Protein AF-Q7VPI0-F1 (afdb_monomer_lite)

Foldseek 3Di:
DPPPPPPVQALVRLLVVLVVCVVVVVLVVSLVSLCSSLVRDPDPVSNVVSNVSSVVSVVVVVVVVVVVVCVPDPPPDD

Secondary structure (DSSP, 8-state):
----------HHHHHHHHHHHHHHT-HHHHHHHHHHHHHH-SSHHHHHHHHHHHHHHHHHHHHHHHHHTTTT------

Structure (mmCIF, N/CA/C/O backbone):
data_AF-Q7VPI0-F1
#
_entry.id   AF-Q7VPI0-F1
#
loop_
_atom_site.group_PDB
_atom_site.id
_atom_site.type_symbol
_atom_site.label_atom_id
_atom_site.label_alt_id
_atom_site.label_comp_id
_atom_site.label_asym_id
_atom_site.label_entity_id
_atom_site.label_seq_id
_atom_site.pdbx_PDB_ins_code
_atom_site.Cartn_x
_atom_site.Cartn_y
_atom_site.Cartn_z
_atom_site.occupancy
_atom_site.B_iso_or_equiv
_atom_site.auth_seq_id
_atom_site.auth_comp_id
_atom_site.auth_asym_id
_atom_site.auth_atom_id
_atom_site.pdbx_PDB_model_num
ATOM 1 N N . MET A 1 1 ? -28.111 8.473 -16.581 1.00 39.50 1 MET A N 1
ATOM 2 C CA . MET A 1 1 ? -27.285 9.118 -15.532 1.00 39.50 1 MET A CA 1
ATOM 3 C C . MET A 1 1 ? -26.757 8.048 -14.579 1.00 39.50 1 MET A C 1
ATOM 5 O O . MET A 1 1 ? -27.428 7.696 -13.616 1.00 39.50 1 MET A O 1
ATOM 9 N N . CYS A 1 2 ? -25.585 7.479 -14.861 1.00 47.41 2 CYS A N 1
ATOM 10 C CA . CYS A 1 2 ? -24.960 6.495 -13.978 1.00 47.41 2 CYS A CA 1
ATOM 11 C C . CYS A 1 2 ? -24.298 7.250 -12.822 1.00 47.41 2 CYS A C 1
ATOM 13 O O . CYS A 1 2 ? -23.228 7.827 -12.994 1.00 47.41 2 CYS A O 1
ATOM 15 N N . LYS A 1 3 ? -24.962 7.305 -11.661 1.00 47.53 3 LYS A N 1
ATOM 16 C CA . LYS A 1 3 ? -24.381 7.841 -10.423 1.00 47.53 3 LYS A CA 1
ATOM 17 C C . LYS A 1 3 ? -23.156 6.995 -10.073 1.00 47.53 3 LYS A C 1
ATOM 19 O O . LYS A 1 3 ? -23.279 5.936 -9.462 1.00 47.53 3 LYS A O 1
ATOM 24 N N . GLY A 1 4 ? -21.984 7.454 -10.509 1.00 48.88 4 GLY A N 1
ATOM 25 C CA . GLY A 1 4 ? -20.693 6.936 -10.088 1.00 48.88 4 GLY A CA 1
ATOM 26 C C . GLY A 1 4 ? -20.610 7.082 -8.580 1.00 48.88 4 GLY A C 1
ATOM 27 O O . GLY A 1 4 ? -20.384 8.174 -8.060 1.00 48.88 4 GLY A O 1
ATOM 28 N N . ARG A 1 5 ? -20.865 5.984 -7.865 1.00 48.34 5 ARG A N 1
ATOM 29 C CA . ARG A 1 5 ? -20.582 5.900 -6.440 1.00 48.34 5 ARG A CA 1
ATOM 30 C C . ARG A 1 5 ? -19.090 6.183 -6.304 1.00 48.34 5 ARG A C 1
ATOM 32 O O . ARG A 1 5 ? -18.276 5.353 -6.695 1.00 48.34 5 ARG A O 1
ATOM 39 N N . LYS A 1 6 ? -18.732 7.338 -5.739 1.00 50.41 6 LYS A N 1
ATOM 40 C CA . LYS A 1 6 ? -17.478 7.481 -4.994 1.00 50.41 6 LYS A CA 1
ATOM 41 C C . LYS A 1 6 ? -17.578 6.491 -3.832 1.00 50.41 6 LYS A C 1
ATOM 43 O O . LYS A 1 6 ? -17.948 6.862 -2.726 1.00 50.41 6 LYS A O 1
ATOM 48 N N . MET A 1 7 ? -17.365 5.204 -4.110 1.00 55.03 7 MET A N 1
ATOM 49 C CA . MET A 1 7 ? -17.025 4.243 -3.076 1.00 55.03 7 MET A CA 1
ATOM 50 C C . MET A 1 7 ? -15.671 4.717 -2.584 1.00 55.03 7 MET A C 1
ATOM 52 O O . MET A 1 7 ? -14.659 4.547 -3.262 1.00 55.03 7 MET A O 1
ATOM 56 N N . GLU A 1 8 ? -15.672 5.438 -1.46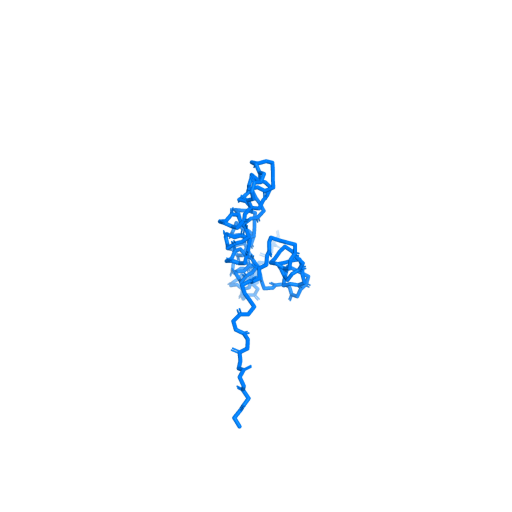6 1.00 62.91 8 GLU A N 1
ATOM 57 C CA . GLU A 1 8 ? -14.450 5.634 -0.711 1.00 62.91 8 GLU A CA 1
ATOM 58 C C . GLU A 1 8 ? -13.920 4.248 -0.375 1.00 62.91 8 GLU A C 1
ATOM 60 O O . GLU A 1 8 ? -14.422 3.588 0.535 1.00 62.91 8 GLU A O 1
ATOM 65 N N . MET A 1 9 ? -12.948 3.794 -1.166 1.00 76.50 9 MET A N 1
ATOM 66 C CA . MET A 1 9 ? -12.380 2.474 -0.985 1.00 76.50 9 MET A CA 1
ATOM 67 C C . MET A 1 9 ? -11.775 2.413 0.410 1.00 76.50 9 MET A C 1
ATOM 69 O O . MET A 1 9 ? -10.936 3.236 0.796 1.00 76.50 9 ME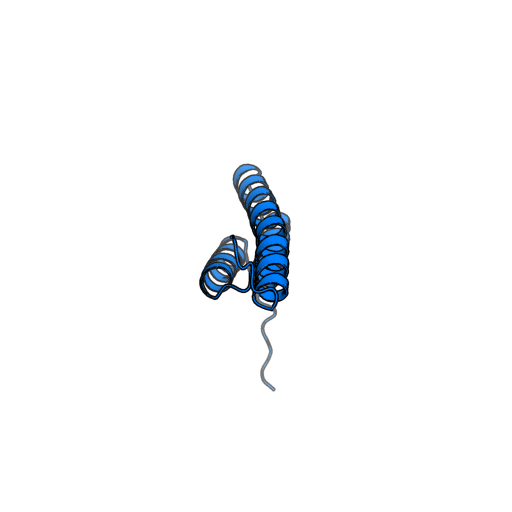T A O 1
ATOM 73 N N . ASN A 1 10 ? -12.254 1.459 1.194 1.00 88.12 10 ASN A N 1
ATOM 74 C CA . ASN A 1 10 ? -11.744 1.242 2.532 1.00 88.12 10 ASN A CA 1
ATOM 75 C C . ASN A 1 10 ? -10.356 0.580 2.458 1.00 88.12 10 ASN A C 1
ATOM 77 O O . ASN A 1 10 ? -9.907 0.125 1.406 1.00 88.12 10 ASN A O 1
ATOM 81 N N . TYR A 1 11 ? -9.654 0.507 3.592 1.00 90.25 11 TYR A N 1
ATOM 82 C CA . TYR A 1 11 ? -8.318 -0.102 3.647 1.00 90.25 11 TYR A CA 1
ATOM 83 C C . TYR A 1 11 ? -8.261 -1.500 3.006 1.00 90.25 11 TYR A C 1
ATOM 85 O O . TYR A 1 11 ? -7.271 -1.849 2.366 1.00 90.25 11 TYR A O 1
ATOM 93 N N . LYS A 1 12 ? -9.311 -2.314 3.175 1.00 90.06 12 LYS A N 1
ATOM 94 C CA . LYS A 1 12 ? -9.348 -3.695 2.680 1.00 90.06 12 LYS A CA 1
ATOM 95 C C . LYS A 1 12 ? -9.436 -3.733 1.154 1.00 90.06 12 LYS A C 1
ATOM 97 O O . LYS A 1 12 ? -8.737 -4.520 0.530 1.00 90.06 12 LYS A O 1
ATOM 102 N N . GLU A 1 13 ? -10.239 -2.855 0.567 1.00 92.12 13 GLU A N 1
ATOM 103 C CA . GLU A 1 13 ? -10.367 -2.722 -0.887 1.00 92.12 13 GLU A CA 1
ATOM 104 C C . GLU A 1 13 ? -9.079 -2.176 -1.507 1.00 92.12 13 GLU A C 1
ATOM 106 O O . GLU A 1 13 ? -8.565 -2.758 -2.458 1.00 92.12 13 GLU A O 1
ATOM 111 N N . LEU A 1 14 ? -8.494 -1.128 -0.916 1.00 91.94 14 LEU A N 1
ATOM 112 C CA . LEU A 1 14 ? -7.234 -0.552 -1.396 1.00 91.94 14 LEU A CA 1
ATOM 113 C C . LEU A 1 14 ? -6.067 -1.541 -1.287 1.00 91.94 14 LEU A C 1
ATOM 115 O O . LEU A 1 14 ? -5.277 -1.657 -2.215 1.00 91.94 14 LEU A O 1
ATOM 119 N N . SER A 1 15 ? -5.961 -2.281 -0.181 1.00 91.06 15 SER A N 1
ATOM 120 C CA . SER A 1 15 ? -4.914 -3.302 -0.020 1.00 91.06 15 SER A CA 1
ATOM 121 C C . SER A 1 15 ? -5.122 -4.521 -0.923 1.00 91.06 15 SER A C 1
ATOM 123 O O . SER A 1 15 ? -4.142 -5.122 -1.357 1.00 91.06 15 SER A O 1
ATOM 125 N N . GLY A 1 16 ? -6.372 -4.875 -1.241 1.00 93.50 16 GLY A N 1
ATOM 126 C CA . GLY A 1 16 ? -6.692 -5.874 -2.262 1.00 93.50 16 GLY A CA 1
ATOM 127 C C . GLY A 1 16 ? -6.229 -5.428 -3.647 1.00 93.50 16 GLY A C 1
ATOM 128 O O . GLY A 1 16 ? -5.421 -6.116 -4.267 1.00 93.50 16 GLY A O 1
ATOM 129 N N . LEU A 1 17 ? -6.647 -4.229 -4.067 1.00 92.69 17 LEU A N 1
ATOM 130 C CA . LEU A 1 17 ? -6.247 -3.637 -5.343 1.00 92.69 17 LEU A CA 1
ATOM 131 C C . LEU A 1 17 ? -4.723 -3.514 -5.455 1.00 92.69 17 LEU A C 1
ATOM 133 O O . LEU A 1 17 ? -4.144 -3.913 -6.458 1.00 92.69 17 LEU A O 1
ATOM 137 N N . ALA A 1 18 ? -4.050 -3.029 -4.409 1.00 91.62 18 ALA A N 1
ATOM 138 C CA . ALA A 1 18 ? -2.597 -2.896 -4.413 1.00 91.62 18 ALA A CA 1
ATOM 139 C C . ALA A 1 18 ? -1.896 -4.242 -4.659 1.00 91.62 18 ALA A C 1
ATOM 141 O O . ALA A 1 18 ? -0.936 -4.299 -5.419 1.00 91.62 18 ALA A O 1
ATOM 142 N N . ARG A 1 19 ? -2.396 -5.343 -4.080 1.00 93.31 19 ARG A N 1
ATOM 143 C CA . ARG A 1 19 ? -1.848 -6.692 -4.314 1.00 93.31 19 ARG A CA 1
ATOM 144 C C . ARG A 1 19 ? -2.083 -7.196 -5.735 1.00 93.31 19 ARG A C 1
ATOM 146 O O . ARG A 1 19 ? -1.231 -7.907 -6.261 1.00 93.31 19 ARG A O 1
ATOM 153 N N . GLU A 1 20 ? -3.224 -6.884 -6.338 1.00 92.75 20 GLU A N 1
ATOM 154 C CA . GLU A 1 20 ? -3.495 -7.236 -7.738 1.00 92.75 20 GLU A CA 1
ATOM 155 C C . GLU A 1 20 ? -2.546 -6.494 -8.676 1.00 92.75 20 GLU A C 1
ATOM 157 O O . GLU A 1 20 ? -1.937 -7.102 -9.552 1.00 92.75 20 GLU A O 1
ATOM 162 N N . VAL A 1 21 ? -2.343 -5.204 -8.419 1.00 90.12 21 VAL A N 1
ATOM 163 C CA . VAL A 1 21 ? -1.423 -4.360 -9.179 1.00 90.12 21 VAL A CA 1
ATOM 164 C C . VAL A 1 21 ? 0.035 -4.815 -8.994 1.00 90.12 21 VAL A C 1
ATOM 166 O O . VAL A 1 21 ? 0.770 -4.910 -9.974 1.00 90.12 21 VAL A O 1
ATOM 169 N N . GLU A 1 22 ? 0.446 -5.193 -7.775 1.00 89.31 22 GLU A N 1
ATOM 170 C CA . GLU A 1 22 ? 1.765 -5.805 -7.531 1.00 89.31 22 GLU A CA 1
ATOM 171 C C . GLU A 1 22 ? 1.975 -7.063 -8.383 1.00 89.31 22 GLU A C 1
ATOM 173 O O . GLU A 1 22 ? 3.049 -7.255 -8.948 1.00 89.31 22 GLU A O 1
ATOM 178 N N . ARG A 1 23 ? 0.951 -7.920 -8.488 1.00 87.75 23 ARG A N 1
ATOM 179 C CA . ARG A 1 23 ? 0.997 -9.142 -9.306 1.00 87.75 23 ARG A CA 1
ATOM 180 C C . ARG A 1 23 ? 1.023 -8.848 -10.802 1.00 87.75 23 ARG A C 1
ATOM 182 O O . ARG A 1 23 ? 1.646 -9.602 -11.539 1.00 87.75 23 ARG A O 1
ATOM 189 N N . ALA A 1 24 ? 0.373 -7.770 -11.235 1.00 88.44 24 ALA A N 1
ATOM 190 C CA . ALA A 1 24 ? 0.434 -7.293 -12.613 1.00 88.44 24 ALA A CA 1
ATOM 191 C C . ALA A 1 24 ? 1.812 -6.705 -12.979 1.00 88.44 24 ALA A C 1
ATOM 193 O O . ALA A 1 24 ? 2.081 -6.470 -14.153 1.00 88.44 24 ALA A O 1
ATOM 194 N N . GLY A 1 25 ? 2.689 -6.480 -11.993 1.00 85.56 25 GLY A N 1
ATOM 195 C CA . GLY A 1 25 ? 4.038 -5.952 -12.196 1.00 85.56 25 GLY A CA 1
ATOM 196 C C . GLY A 1 25 ? 4.109 -4.427 -12.280 1.00 85.56 25 GLY A C 1
ATOM 197 O O . GLY A 1 25 ? 5.201 -3.882 -12.437 1.00 85.56 25 GLY A O 1
ATOM 198 N N . ASP A 1 26 ? 2.986 -3.722 -12.121 1.00 87.44 26 ASP A N 1
ATOM 199 C CA . ASP A 1 26 ? 2.960 -2.258 -12.059 1.00 87.44 26 ASP A CA 1
ATOM 200 C C . ASP A 1 26 ? 3.271 -1.781 -10.634 1.00 87.44 26 ASP A C 1
ATOM 202 O O . ASP A 1 26 ? 2.416 -1.370 -9.848 1.00 87.44 26 ASP A O 1
ATOM 206 N N . LEU A 1 27 ? 4.546 -1.880 -10.267 1.00 87.81 27 LEU A N 1
ATOM 207 C CA . LEU A 1 27 ? 4.999 -1.546 -8.919 1.00 87.81 27 LEU A CA 1
ATOM 208 C C . LEU A 1 27 ? 4.860 -0.049 -8.595 1.00 87.81 27 LEU A C 1
ATOM 210 O O . LEU A 1 27 ? 4.655 0.300 -7.431 1.00 87.81 27 LEU A O 1
ATOM 214 N N . SER A 1 28 ? 4.915 0.827 -9.602 1.00 87.12 28 SER A N 1
ATOM 215 C CA . SER A 1 28 ? 4.707 2.270 -9.428 1.00 87.12 28 SER A CA 1
ATOM 216 C C . SER A 1 28 ? 3.272 2.560 -8.993 1.00 87.12 28 SER A C 1
ATOM 218 O O . SER A 1 28 ? 3.031 3.187 -7.952 1.00 87.12 28 SER A O 1
ATOM 220 N N . TYR A 1 29 ? 2.296 2.019 -9.728 1.00 89.38 29 TYR A N 1
ATOM 221 C CA . TYR A 1 29 ? 0.899 2.183 -9.360 1.00 89.38 29 TYR A CA 1
ATOM 222 C C . TYR A 1 29 ? 0.594 1.484 -8.031 1.00 89.38 29 TYR A C 1
ATOM 224 O O . TYR A 1 29 ? -0.060 2.085 -7.173 1.00 89.38 29 TYR A O 1
ATOM 232 N N . ALA A 1 30 ? 1.147 0.290 -7.787 1.00 92.25 30 ALA A N 1
ATOM 233 C CA . ALA A 1 30 ? 0.978 -0.427 -6.523 1.00 92.25 30 ALA A CA 1
ATOM 234 C C . ALA A 1 30 ? 1.436 0.401 -5.312 1.00 92.25 30 ALA A C 1
ATOM 236 O O . ALA A 1 30 ? 0.718 0.470 -4.311 1.00 92.25 30 ALA A O 1
ATOM 237 N N . ALA A 1 31 ? 2.583 1.082 -5.407 1.00 92.94 31 ALA A N 1
ATOM 238 C CA . ALA A 1 31 ? 3.069 1.971 -4.353 1.00 92.94 31 ALA A CA 1
ATOM 239 C C . ALA A 1 31 ? 2.065 3.087 -4.036 1.00 92.94 31 ALA A C 1
ATOM 241 O O . ALA A 1 31 ? 1.736 3.328 -2.870 1.00 92.94 31 ALA A O 1
ATOM 242 N N . SER A 1 32 ? 1.511 3.721 -5.073 1.00 92.56 32 SER A N 1
ATOM 243 C CA . SER A 1 32 ? 0.518 4.786 -4.908 1.00 92.56 32 SER A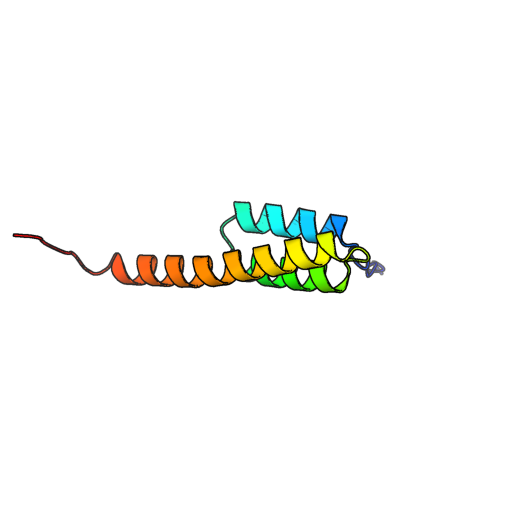 CA 1
ATOM 244 C C . SER A 1 32 ? -0.758 4.292 -4.210 1.00 92.56 32 SER A C 1
ATOM 246 O O . SER A 1 32 ? -1.335 4.997 -3.375 1.00 92.56 32 SER A O 1
ATOM 248 N N . VAL A 1 33 ? -1.191 3.062 -4.508 1.00 93.94 33 VAL A N 1
ATOM 249 C CA . VAL A 1 33 ? -2.379 2.455 -3.898 1.00 93.94 33 VAL A CA 1
ATOM 250 C C . VAL A 1 33 ? -2.097 2.064 -2.445 1.00 93.94 33 VAL A C 1
ATOM 252 O O . VAL A 1 33 ? -2.944 2.300 -1.580 1.00 93.94 33 VAL A O 1
ATOM 255 N N . TRP A 1 34 ? -0.897 1.568 -2.131 1.00 94.81 34 TRP A N 1
ATOM 256 C CA . TRP A 1 34 ? -0.483 1.308 -0.750 1.00 94.81 34 TRP A CA 1
ATOM 257 C C . TRP A 1 34 ? -0.413 2.578 0.105 1.00 94.81 34 TRP A C 1
ATOM 259 O O . TRP A 1 34 ? -0.880 2.558 1.244 1.00 94.81 34 TRP A O 1
ATOM 269 N N . HIS A 1 35 ? 0.068 3.702 -0.432 1.00 94.31 35 HIS A N 1
ATOM 270 C CA . HIS A 1 35 ? 0.034 4.990 0.280 1.00 94.31 35 HIS A CA 1
ATOM 271 C C . HIS A 1 35 ? -1.397 5.450 0.574 1.00 94.31 35 HIS A C 1
ATOM 273 O O . HIS A 1 35 ? -1.710 5.859 1.696 1.00 94.31 35 HIS A O 1
ATOM 279 N N . LYS A 1 36 ? -2.308 5.307 -0.397 1.00 93.19 36 LYS A N 1
ATOM 280 C CA . LYS A 1 36 ? -3.740 5.582 -0.185 1.00 93.19 36 LYS A CA 1
ATOM 281 C C . LYS A 1 36 ? -4.333 4.664 0.885 1.00 93.19 36 LYS A C 1
ATOM 283 O O . LYS A 1 36 ? -5.091 5.130 1.737 1.00 93.19 36 LYS A O 1
ATOM 288 N N . ALA A 1 37 ? -3.963 3.381 0.880 1.00 93.19 37 ALA A N 1
ATOM 289 C CA . ALA A 1 3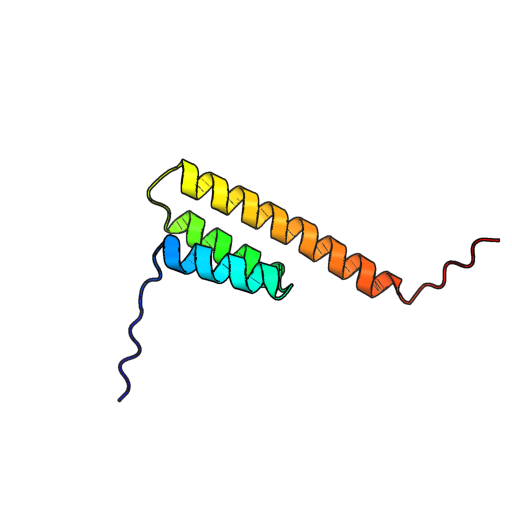7 ? -4.383 2.431 1.904 1.00 93.19 37 ALA A CA 1
ATOM 290 C C . ALA A 1 37 ? -3.886 2.866 3.290 1.00 93.19 37 ALA A C 1
ATOM 292 O O . ALA A 1 37 ? -4.678 2.914 4.228 1.00 93.19 37 ALA A O 1
ATOM 293 N N . ALA A 1 38 ? -2.619 3.265 3.421 1.00 94.06 38 ALA A N 1
ATOM 294 C CA . ALA A 1 38 ? -2.057 3.753 4.679 1.00 94.06 38 ALA A CA 1
ATOM 295 C C . ALA A 1 38 ? -2.844 4.946 5.249 1.00 94.06 38 ALA A C 1
ATOM 297 O O . ALA A 1 38 ? -3.130 4.969 6.444 1.00 94.06 38 ALA A O 1
ATOM 298 N N . GLY A 1 39 ? -3.266 5.888 4.398 1.00 92.31 39 GLY A N 1
ATOM 299 C CA . GLY A 1 39 ? -4.090 7.033 4.808 1.00 92.31 39 GLY A CA 1
ATOM 300 C C . GLY A 1 39 ? -5.503 6.663 5.283 1.00 92.31 39 GLY A C 1
ATOM 301 O O . GLY A 1 39 ? -6.100 7.391 6.071 1.00 92.31 39 GLY A O 1
ATOM 302 N N . LYS A 1 40 ? -6.041 5.520 4.842 1.00 91.25 40 LYS A N 1
ATOM 303 C CA . LYS A 1 40 ? -7.360 5.002 5.256 1.00 91.25 40 LYS A CA 1
ATOM 304 C C . LYS A 1 40 ? -7.272 3.962 6.384 1.00 91.25 40 LYS A C 1
ATOM 306 O O . LYS A 1 40 ? -8.303 3.483 6.867 1.00 91.25 40 LYS A O 1
ATOM 311 N N . ALA A 1 41 ? -6.067 3.584 6.810 1.00 91.56 41 ALA A N 1
ATOM 312 C CA . ALA A 1 41 ? -5.858 2.606 7.866 1.00 91.56 41 ALA A CA 1
ATOM 313 C C . ALA A 1 41 ? -6.200 3.201 9.240 1.00 91.56 41 ALA A C 1
ATOM 315 O O . ALA A 1 41 ? -5.557 4.134 9.707 1.00 91.56 41 ALA A O 1
ATOM 316 N N . LYS A 1 42 ? -7.187 2.613 9.925 1.00 90.75 42 LYS A N 1
ATOM 317 C CA . LYS A 1 42 ? -7.543 2.993 11.306 1.00 90.75 42 LYS A CA 1
ATOM 318 C C . LYS A 1 42 ? -6.589 2.410 12.354 1.00 90.75 42 LYS A C 1
ATOM 320 O O . LYS A 1 42 ? -6.471 2.947 13.445 1.00 90.75 42 LYS A O 1
ATOM 325 N N . LYS A 1 43 ? -5.954 1.275 12.038 1.00 92.94 43 LYS A N 1
ATOM 326 C CA . LYS A 1 43 ? -5.000 0.585 12.916 1.00 92.94 43 LYS A CA 1
ATOM 327 C C . LYS A 1 43 ? -3.580 0.946 12.506 1.00 92.94 43 LYS A C 1
ATOM 329 O O . LYS A 1 43 ? -3.233 0.793 11.335 1.00 92.94 43 LYS A O 1
ATOM 334 N N . GLU A 1 44 ? -2.751 1.314 13.475 1.00 92.88 44 GLU A N 1
ATOM 335 C CA . GLU A 1 44 ? -1.353 1.678 13.226 1.00 92.88 44 GLU A CA 1
ATOM 336 C C . GLU A 1 44 ? -0.565 0.529 12.574 1.00 92.88 44 GLU A C 1
ATOM 338 O O . GLU A 1 44 ? 0.164 0.750 11.614 1.00 92.88 44 GLU A O 1
ATOM 343 N N . ALA A 1 45 ? -0.801 -0.724 12.981 1.00 93.19 45 ALA A N 1
ATOM 344 C CA . ALA A 1 45 ? -0.179 -1.893 12.349 1.00 93.19 45 ALA A CA 1
ATOM 345 C C . ALA A 1 45 ? -0.468 -1.979 10.835 1.00 93.19 45 ALA A C 1
ATOM 347 O O . ALA A 1 45 ? 0.427 -2.247 10.033 1.00 93.19 45 ALA A O 1
ATOM 348 N N . ASN A 1 46 ? -1.707 -1.686 10.428 1.00 91.19 46 ASN A N 1
ATOM 349 C CA . ASN A 1 46 ? -2.122 -1.707 9.024 1.00 91.19 46 ASN A CA 1
ATOM 350 C C . ASN A 1 46 ? -1.508 -0.548 8.233 1.00 91.19 46 ASN A C 1
ATOM 352 O O . ASN A 1 46 ? -1.157 -0.713 7.061 1.00 91.19 46 ASN A O 1
ATOM 356 N N . LYS A 1 47 ? -1.371 0.614 8.880 1.00 93.56 47 LYS A N 1
ATOM 357 C CA . LYS A 1 47 ? -0.699 1.786 8.321 1.00 93.56 47 LYS A CA 1
ATOM 358 C C . LYS A 1 47 ? 0.779 1.492 8.087 1.00 93.56 47 LYS A C 1
ATOM 360 O O . LYS A 1 47 ? 1.255 1.658 6.970 1.00 93.56 47 LYS A O 1
ATOM 365 N N . GLN A 1 48 ? 1.481 0.976 9.095 1.00 95.38 48 GLN A N 1
ATOM 366 C CA . GLN A 1 48 ? 2.893 0.613 8.983 1.00 95.38 48 GLN A CA 1
ATOM 367 C C . GLN A 1 48 ? 3.129 -0.458 7.922 1.00 95.38 48 GLN A C 1
ATOM 369 O O . GLN A 1 48 ? 4.079 -0.346 7.151 1.00 95.38 48 GLN A O 1
ATOM 374 N N . TRP A 1 49 ? 2.258 -1.468 7.846 1.00 94.88 49 TRP A N 1
ATOM 375 C CA . TRP A 1 49 ? 2.331 -2.476 6.793 1.00 94.88 49 TRP A CA 1
ATOM 376 C C . TRP A 1 49 ? 2.242 -1.847 5.400 1.00 94.88 49 TRP A C 1
ATOM 378 O O . TRP A 1 49 ? 3.117 -2.069 4.565 1.00 94.88 49 TRP A O 1
ATOM 388 N N . ALA A 1 50 ? 1.229 -1.009 5.174 1.00 94.25 50 ALA A N 1
ATOM 389 C CA . ALA A 1 50 ? 1.015 -0.347 3.894 1.00 94.25 50 ALA A CA 1
ATOM 390 C C . ALA A 1 50 ? 2.171 0.599 3.524 1.00 94.25 50 ALA A C 1
ATOM 392 O O . ALA A 1 50 ? 2.660 0.540 2.401 1.00 94.25 50 ALA A O 1
ATOM 393 N N . VAL A 1 51 ? 2.684 1.393 4.471 1.00 94.94 51 VAL A N 1
ATOM 394 C CA . VAL A 1 51 ? 3.844 2.278 4.248 1.00 94.94 51 VAL A CA 1
ATOM 395 C C . VAL A 1 51 ? 5.096 1.478 3.887 1.00 94.94 51 VAL A C 1
ATOM 397 O O . VAL A 1 51 ? 5.778 1.792 2.912 1.00 94.94 51 VAL A O 1
ATOM 400 N N . ARG A 1 52 ? 5.399 0.409 4.636 1.00 95.06 52 ARG A N 1
ATOM 401 C CA . ARG A 1 52 ? 6.559 -0.453 4.352 1.00 95.06 52 ARG A CA 1
ATOM 402 C C . ARG A 1 52 ? 6.443 -1.104 2.978 1.00 95.06 52 ARG A C 1
ATOM 404 O O . ARG A 1 52 ? 7.447 -1.232 2.279 1.00 95.06 52 ARG A O 1
ATOM 411 N N . ARG A 1 53 ? 5.230 -1.504 2.589 1.00 92.56 53 ARG A N 1
ATOM 412 C CA . ARG A 1 53 ? 4.976 -2.142 1.299 1.00 92.56 53 ARG A CA 1
ATOM 413 C C . ARG A 1 53 ? 5.034 -1.155 0.134 1.00 92.56 53 ARG A C 1
ATOM 415 O O . ARG A 1 53 ? 5.629 -1.492 -0.886 1.00 92.56 53 ARG A O 1
ATOM 422 N N . ALA A 1 54 ? 4.540 0.069 0.310 1.00 92.75 54 ALA A N 1
ATOM 423 C CA . ALA A 1 54 ? 4.721 1.148 -0.659 1.00 92.75 54 ALA A CA 1
ATOM 424 C C . ALA A 1 54 ? 6.213 1.415 -0.912 1.00 92.75 54 ALA A C 1
ATOM 426 O O . ALA A 1 54 ? 6.669 1.326 -2.048 1.00 92.75 54 ALA A O 1
ATOM 427 N N . ALA A 1 55 ? 6.998 1.584 0.157 1.00 92.25 55 ALA A N 1
ATOM 428 C CA . ALA A 1 55 ? 8.443 1.803 0.064 1.00 92.25 55 ALA A CA 1
ATOM 429 C C . ALA A 1 55 ? 9.210 0.611 -0.542 1.00 92.25 55 ALA A C 1
ATOM 431 O O . ALA A 1 55 ? 10.324 0.769 -1.045 1.00 92.25 55 ALA A O 1
ATOM 432 N N . PHE A 1 56 ? 8.670 -0.609 -0.452 1.00 90.31 56 PHE A N 1
ATOM 433 C CA . PHE A 1 56 ? 9.202 -1.761 -1.181 1.00 90.31 56 PHE A CA 1
ATOM 434 C C . PHE A 1 56 ? 8.918 -1.614 -2.677 1.00 90.31 56 PHE A C 1
ATOM 436 O O . PHE A 1 56 ? 9.844 -1.697 -3.476 1.00 90.31 56 PHE A O 1
ATOM 443 N N . CYS A 1 57 ? 7.666 -1.354 -3.053 1.00 89.31 57 CYS A N 1
ATOM 444 C CA . CYS A 1 57 ? 7.266 -1.232 -4.452 1.00 89.31 57 CYS A CA 1
ATOM 445 C C . CYS A 1 57 ? 8.015 -0.097 -5.168 1.00 89.31 57 CYS A C 1
ATOM 447 O O . CYS A 1 57 ? 8.512 -0.313 -6.267 1.00 89.31 57 CYS A O 1
ATOM 449 N N . GLU A 1 58 ? 8.205 1.055 -4.519 1.00 88.38 58 GLU A N 1
ATOM 450 C CA . GLU A 1 58 ? 8.996 2.180 -5.052 1.00 88.38 58 GLU A CA 1
ATOM 451 C C . GLU A 1 58 ? 10.448 1.776 -5.340 1.00 88.38 58 GLU A C 1
ATOM 453 O O . GLU A 1 58 ? 10.969 2.013 -6.430 1.00 88.38 58 GLU A O 1
ATOM 458 N N . ARG A 1 59 ? 11.095 1.100 -4.381 1.00 86.00 59 ARG A N 1
ATOM 459 C CA . ARG A 1 59 ? 12.482 0.636 -4.532 1.00 86.00 59 ARG A CA 1
ATOM 460 C C . ARG A 1 59 ? 12.638 -0.403 -5.636 1.00 86.00 59 ARG A C 1
ATOM 462 O O . ARG A 1 59 ? 13.649 -0.403 -6.332 1.00 86.00 59 ARG A O 1
ATOM 469 N N . TRP A 1 60 ? 11.662 -1.292 -5.790 1.00 82.31 60 TRP A N 1
ATOM 470 C CA . TRP A 1 60 ? 11.696 -2.326 -6.823 1.00 82.31 60 TRP A CA 1
ATOM 471 C C . TRP A 1 60 ? 11.328 -1.793 -8.206 1.00 82.31 60 TRP A C 1
ATOM 473 O O . TRP A 1 60 ? 11.936 -2.222 -9.183 1.00 82.31 60 TRP A O 1
ATOM 483 N N . CYS A 1 61 ? 10.428 -0.812 -8.299 1.00 76.69 61 CYS A N 1
ATOM 484 C CA . CYS A 1 61 ? 10.118 -0.136 -9.556 1.00 76.69 61 CYS A CA 1
ATOM 485 C C . CYS A 1 61 ? 11.381 0.484 -10.174 1.00 76.69 61 CYS A C 1
ATOM 487 O O . CYS A 1 61 ? 11.711 0.191 -11.321 1.00 76.69 61 CYS A O 1
ATOM 489 N N . GLY A 1 62 ? 12.166 1.220 -9.377 1.00 65.50 62 GLY A N 1
ATOM 490 C CA . GLY A 1 62 ? 13.431 1.805 -9.840 1.00 65.50 62 GLY A CA 1
ATOM 491 C C . GLY A 1 62 ? 14.517 0.778 -10.204 1.00 65.50 62 GLY A C 1
ATOM 492 O O . GLY A 1 62 ? 15.471 1.106 -10.908 1.00 65.50 62 GLY A O 1
ATOM 493 N N . ARG A 1 63 ? 14.389 -0.479 -9.753 1.00 60.50 63 ARG A N 1
ATOM 494 C CA . ARG A 1 63 ? 15.294 -1.574 -10.138 1.00 60.50 63 ARG A CA 1
ATOM 495 C C . ARG A 1 63 ? 14.903 -2.183 -11.488 1.00 60.50 63 ARG A C 1
ATOM 497 O O . ARG A 1 63 ? 15.784 -2.399 -12.312 1.00 60.50 63 ARG A O 1
ATOM 504 N N . ILE A 1 64 ? 13.605 -2.377 -11.735 1.00 59.44 64 ILE A N 1
ATOM 505 C CA . ILE A 1 64 ? 13.081 -2.878 -13.019 1.00 59.44 64 ILE A CA 1
ATOM 506 C C . ILE A 1 64 ? 13.379 -1.888 -14.155 1.00 59.44 64 ILE A C 1
ATOM 508 O O . ILE A 1 64 ? 13.742 -2.301 -15.254 1.00 59.44 64 ILE A O 1
ATOM 512 N N . GLU A 1 65 ? 13.284 -0.581 -13.899 1.00 55.06 65 GLU A N 1
ATOM 513 C CA . GLU A 1 65 ? 13.651 0.444 -14.886 1.00 55.06 65 GLU A CA 1
ATOM 514 C C . GLU A 1 65 ? 15.149 0.431 -15.220 1.00 55.06 65 GLU A C 1
ATOM 516 O O . GLU A 1 65 ? 15.529 0.684 -16.362 1.00 55.06 65 GLU A O 1
ATOM 521 N N . LYS A 1 66 ? 16.015 0.099 -14.256 1.00 53.66 66 LYS A N 1
ATOM 522 C CA . LYS A 1 66 ? 17.452 -0.062 -14.518 1.00 53.66 66 LYS A CA 1
ATOM 523 C C . LYS A 1 66 ? 17.772 -1.317 -15.322 1.00 53.66 66 LYS A C 1
ATOM 525 O O . LYS A 1 66 ? 18.667 -1.252 -16.153 1.00 53.66 66 LYS A O 1
ATOM 530 N N . GLU A 1 67 ? 17.062 -2.421 -15.105 1.00 53.25 67 GLU A N 1
ATOM 531 C CA . GLU A 1 67 ? 17.277 -3.654 -15.877 1.00 53.25 67 GLU A CA 1
ATOM 532 C C . GLU A 1 67 ? 16.788 -3.510 -17.323 1.00 53.25 67 GLU A C 1
ATOM 534 O O . GLU A 1 67 ? 17.564 -3.761 -18.240 1.00 53.25 67 GLU A O 1
ATOM 539 N N . LYS A 1 68 ? 15.600 -2.930 -17.550 1.00 51.09 68 LYS A N 1
ATOM 540 C CA . LYS A 1 68 ? 15.097 -2.660 -18.913 1.00 51.09 68 LYS A CA 1
ATOM 541 C C . LYS A 1 68 ? 15.992 -1.731 -19.739 1.00 51.09 68 LYS A C 1
ATOM 543 O O . LYS A 1 68 ? 16.003 -1.823 -20.961 1.00 51.09 68 LYS A O 1
ATOM 548 N N . ASN A 1 69 ? 16.732 -0.831 -19.090 1.00 52.00 69 ASN A N 1
ATOM 549 C CA . ASN A 1 69 ? 17.699 0.045 -19.758 1.00 52.00 69 ASN A CA 1
ATOM 550 C C . ASN A 1 69 ? 19.075 -0.613 -19.967 1.00 52.00 69 ASN A C 1
ATOM 552 O O . ASN A 1 69 ? 19.912 -0.046 -20.665 1.00 52.00 69 ASN A O 1
ATOM 556 N N . ASN A 1 70 ? 19.325 -1.781 -19.370 1.00 51.50 70 ASN A N 1
ATOM 557 C CA . ASN A 1 70 ? 20.600 -2.496 -19.454 1.00 51.50 70 A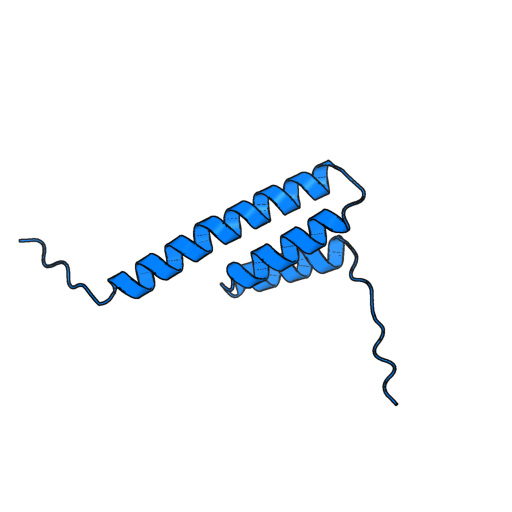SN A CA 1
ATOM 558 C C . ASN A 1 70 ? 20.534 -3.738 -20.361 1.00 51.50 70 ASN A C 1
ATOM 560 O O . ASN A 1 70 ? 21.570 -4.214 -20.805 1.00 51.50 70 ASN A O 1
ATOM 564 N N . ASP A 1 71 ? 19.338 -4.195 -20.746 1.00 51.75 71 ASP A N 1
ATOM 565 C CA . ASP A 1 71 ? 19.142 -5.217 -21.792 1.00 51.75 71 ASP A CA 1
ATOM 566 C C . ASP A 1 71 ? 19.530 -4.733 -23.215 1.00 51.75 71 ASP A C 1
ATOM 568 O O . ASP A 1 71 ? 19.450 -5.486 -24.184 1.00 51.75 71 ASP A O 1
ATOM 572 N N . GLY A 1 72 ? 19.988 -3.481 -23.355 1.00 49.53 72 GLY A N 1
ATOM 573 C CA . GLY A 1 72 ? 20.677 -2.965 -24.546 1.00 49.53 72 GLY A CA 1
ATOM 574 C C . GLY A 1 72 ? 22.210 -3.004 -24.465 1.00 49.53 72 GLY A C 1
ATOM 575 O O . GLY A 1 72 ? 22.876 -2.721 -25.460 1.00 49.53 72 GLY A O 1
ATOM 576 N N . ALA A 1 73 ? 22.794 -3.354 -23.316 1.00 52.69 73 ALA A N 1
ATOM 577 C CA . ALA A 1 73 ? 24.234 -3.506 -23.161 1.00 52.69 73 ALA A CA 1
ATOM 578 C C . ALA A 1 73 ? 24.581 -4.994 -23.085 1.00 52.69 73 ALA A C 1
ATOM 580 O O . ALA A 1 73 ? 24.606 -5.609 -22.021 1.00 52.69 73 ALA A O 1
ATOM 581 N N . VAL A 1 74 ? 24.895 -5.561 -24.252 1.00 53.09 74 VAL A N 1
ATOM 582 C CA . VAL A 1 74 ? 25.736 -6.754 -24.359 1.00 53.09 74 VAL A CA 1
ATOM 583 C C . VAL A 1 74 ? 26.959 -6.548 -23.458 1.00 53.09 74 VAL A C 1
ATOM 585 O O . VAL A 1 74 ? 27.856 -5.761 -23.753 1.00 53.09 74 VAL A O 1
ATOM 588 N N . VAL A 1 75 ? 26.990 -7.243 -22.325 1.00 51.56 75 VAL A N 1
ATOM 589 C CA . VAL A 1 75 ? 28.226 -7.486 -21.589 1.00 51.56 75 VAL A CA 1
ATOM 590 C C . VAL A 1 75 ? 28.764 -8.809 -22.113 1.00 51.56 75 VAL A C 1
ATOM 592 O O . VAL A 1 75 ? 28.464 -9.888 -21.612 1.00 51.56 75 VAL A O 1
ATOM 595 N N . THR A 1 76 ? 29.554 -8.701 -23.181 1.00 53.16 76 THR A N 1
ATOM 596 C CA . THR A 1 76 ? 30.593 -9.680 -23.499 1.00 53.16 76 THR A CA 1
ATOM 597 C C . THR A 1 76 ? 31.580 -9.653 -22.338 1.00 53.16 76 THR A C 1
ATOM 599 O O . THR A 1 76 ? 32.357 -8.708 -22.201 1.00 53.16 76 THR A O 1
ATOM 602 N N . THR A 1 77 ? 31.539 -10.664 -21.476 1.00 53.28 77 THR A N 1
ATOM 603 C CA . THR A 1 77 ? 32.659 -10.957 -20.579 1.00 53.28 77 THR A CA 1
ATOM 604 C C . THR A 1 77 ? 33.609 -11.892 -21.318 1.00 53.28 77 THR A C 1
ATOM 606 O O . THR A 1 77 ? 33.190 -12.921 -21.846 1.00 53.28 77 THR A O 1
ATOM 609 N N . ARG A 1 78 ? 34.859 -11.442 -21.425 1.00 47.00 78 ARG A N 1
ATOM 610 C CA . ARG A 1 78 ? 35.997 -12.124 -22.044 1.00 47.00 78 ARG A CA 1
ATOM 611 C C . ARG A 1 78 ? 36.597 -13.155 -21.097 1.00 47.00 78 ARG A C 1
ATOM 613 O O . ARG A 1 78 ? 36.552 -12.892 -19.875 1.00 47.00 78 ARG A O 1
#

Sequence (78 aa):
MCKGRKMEMNYKELSGLAREVERAGDLSYAASVWHKAAGKAKKEANKQWAVRRAAFCERWCGRIEKEKNNDGAVVTTR

pLDDT: mean 78.55, std 18.38, range [39.5, 95.38]

Radius of gyration: 16.94 Å; chains: 1; bounding box: 63×21×38 Å

InterPro domains:
  IPR047666 ANR transcriptional regulator [NF033650] (10-63)

Organism: Haemophilus ducreyi (strain 35000HP / ATCC 70072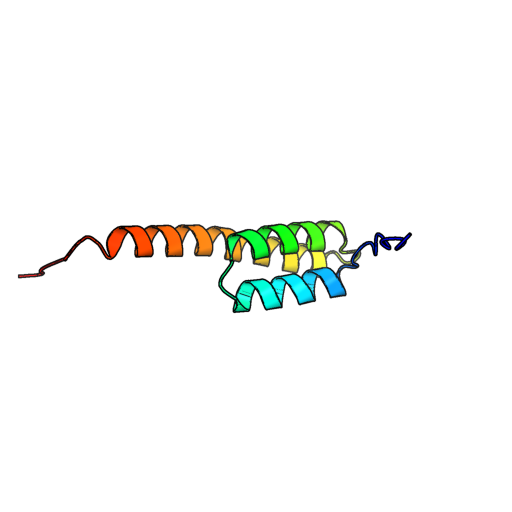4) (NCBI:txid233412)